Protein AF-A0A5B7CX26-F1 (afdb_monomer)

InterPro domains:
  IPR014836 Integrin beta subunit, cytoplasmic domain [PF08725] (83-108)
  IPR014836 Integrin beta subunit, cytoplasmic domain [SM01241] (83-115)
  IPR015812 Integrin beta subunit [PR01186] (58-75)
  IPR015812 Integrin beta subunit [PR01186] (75-93)
  IPR015812 Integrin beta subunit [PTHR10082] (14-109)
  IPR036349 Integrin beta tail domain superfamily [SSF69687] (11-56)

Organism: Portunus trituberculatus (NCBI:txid210409)

Nearest PDB structures (foldseek):
  6liy-assembly1_A  TM=5.046E-01  e=2.292E+00  Arabidopsis thaliana
  7zsk-assembly1_D  TM=5.147E-01  e=4.251E+00  Brevibacillus brevis NBRC 100599
  3kg9-assembly3_B  TM=5.851E-01  e=9.330E+00  Lyngbya majuscula

Radius of gyration: 42.61 Å; Cα contacts (8 Å, |Δi|>4): 85; chains: 1; bounding box: 89×33×115 Å

Mean predicted aligned error: 16.21 Å

Structure (mmCIF, N/CA/C/O backbone):
data_AF-A0A5B7CX26-F1
#
_entry.id   AF-A0A5B7CX26-F1
#
loop_
_atom_site.group_PDB
_atom_site.id
_atom_site.type_symbol
_atom_site.label_atom_id
_atom_site.label_alt_id
_atom_site.label_comp_id
_atom_site.label_asym_id
_atom_site.label_entity_id
_atom_site.label_seq_id
_atom_site.pdbx_PDB_ins_code
_atom_site.Cartn_x
_atom_site.Cartn_y
_atom_site.Cartn_z
_atom_site.occupancy
_atom_site.B_iso_or_equiv
_atom_site.auth_seq_id
_atom_site.auth_comp_id
_atom_site.auth_asym_id
_atom_site.auth_atom_id
_atom_site.pdbx_PDB_model_num
ATOM 1 N N . MET A 1 1 ? -17.436 4.921 22.263 1.00 58.47 1 MET A N 1
ATOM 2 C CA . MET A 1 1 ? -18.847 5.102 22.706 1.00 58.47 1 MET A CA 1
ATOM 3 C C . MET A 1 1 ? -19.364 3.760 23.203 1.00 58.47 1 MET A C 1
ATOM 5 O O . MET A 1 1 ? -19.005 2.757 22.597 1.00 58.47 1 MET A O 1
ATOM 9 N N . LEU A 1 2 ? -20.154 3.724 24.283 1.00 70.12 2 LEU A N 1
ATOM 10 C CA . LEU A 1 2 ? -20.895 2.516 24.669 1.00 70.12 2 LEU A CA 1
ATOM 11 C C . LEU A 1 2 ? -22.215 2.473 23.901 1.00 70.12 2 LEU A C 1
ATOM 13 O O . LEU A 1 2 ? -22.947 3.461 23.896 1.00 70.12 2 LEU A O 1
ATOM 17 N N . TYR A 1 3 ? -22.509 1.334 23.289 1.00 73.62 3 TYR A N 1
ATOM 18 C CA . TYR A 1 3 ? -23.798 1.046 22.679 1.00 73.62 3 TYR A CA 1
ATOM 19 C C . TYR A 1 3 ? -24.337 -0.240 23.297 1.00 73.62 3 TYR A C 1
ATOM 21 O O . TYR A 1 3 ? -23.750 -1.309 23.129 1.00 73.62 3 TYR A O 1
ATOM 29 N N . CYS A 1 4 ? -25.410 -0.118 24.068 1.00 74.31 4 CYS A N 1
ATOM 30 C CA . CYS A 1 4 ? -26.126 -1.256 24.619 1.00 74.31 4 CYS A CA 1
ATOM 31 C C . CYS A 1 4 ? -27.377 -1.448 23.784 1.00 74.31 4 CYS A C 1
ATOM 33 O O . CYS A 1 4 ? -28.210 -0.543 23.727 1.00 74.31 4 CYS A O 1
ATOM 35 N N . ASP A 1 5 ? -27.477 -2.604 23.142 1.00 73.06 5 ASP A N 1
ATOM 36 C CA . ASP A 1 5 ? -28.707 -2.989 22.476 1.00 73.06 5 ASP A CA 1
ATOM 37 C C . ASP A 1 5 ? -29.692 -3.369 23.589 1.00 73.06 5 ASP A C 1
ATOM 39 O O . ASP A 1 5 ? -29.494 -4.339 24.327 1.00 73.06 5 ASP A O 1
ATOM 43 N N . GLY A 1 6 ? -30.674 -2.499 23.826 1.00 56.69 6 GLY A N 1
ATOM 44 C CA . GLY A 1 6 ? -31.835 -2.854 24.625 1.00 56.69 6 GLY A CA 1
ATOM 45 C C . GLY A 1 6 ? -32.712 -3.696 23.722 1.00 56.69 6 GLY A C 1
ATOM 46 O O . GLY A 1 6 ? -33.299 -3.141 22.800 1.00 56.69 6 GLY A O 1
ATOM 47 N N . GLY A 1 7 ? -32.726 -5.009 23.946 1.00 54.62 7 GLY A N 1
ATOM 48 C CA . GLY A 1 7 ? -33.540 -5.955 23.188 1.00 54.62 7 GLY A CA 1
ATOM 49 C C . GLY A 1 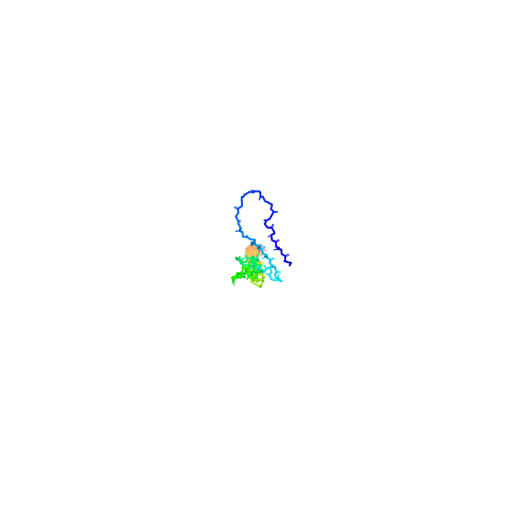7 ? -35.030 -5.761 23.451 1.00 54.62 7 GLY A C 1
ATOM 50 O O . GLY A 1 7 ? -35.656 -6.613 24.063 1.00 54.62 7 GLY A O 1
ATOM 51 N N . ASP A 1 8 ? -35.580 -4.641 22.998 1.00 58.06 8 ASP A N 1
ATOM 52 C CA . ASP A 1 8 ? -36.993 -4.304 23.064 1.00 58.06 8 ASP A CA 1
ATOM 53 C C . ASP A 1 8 ? -37.384 -3.629 21.740 1.00 58.06 8 ASP A C 1
ATOM 55 O O . ASP A 1 8 ? -37.447 -2.406 21.679 1.00 58.06 8 ASP A O 1
ATOM 59 N N . GLU A 1 9 ? -37.598 -4.421 20.681 1.00 56.41 9 GLU A N 1
ATOM 60 C CA . GLU A 1 9 ? -38.504 -4.110 19.555 1.00 56.41 9 GLU A CA 1
ATOM 61 C C . GLU A 1 9 ? -38.614 -5.316 18.587 1.00 56.41 9 GLU A C 1
ATOM 63 O O . GLU A 1 9 ? -38.079 -5.282 17.489 1.00 56.41 9 GLU A O 1
ATOM 68 N N . GLU A 1 10 ? -39.267 -6.409 19.015 1.00 51.56 10 GLU A N 1
ATOM 69 C CA . GLU A 1 10 ? -40.310 -7.164 18.277 1.00 51.56 10 GLU A CA 1
ATOM 70 C C . GLU A 1 10 ? -41.014 -8.151 19.251 1.00 51.56 10 GLU A C 1
ATOM 72 O O . GLU A 1 10 ? -40.447 -8.592 20.245 1.00 51.56 10 GLU A O 1
ATOM 77 N N . GLU A 1 11 ? -42.302 -8.393 19.009 1.00 51.81 11 GLU A N 1
ATOM 78 C CA . GLU A 1 11 ? -43.347 -8.954 19.887 1.00 51.81 11 GLU A CA 1
ATOM 79 C C . GLU A 1 11 ? -43.322 -10.496 20.091 1.00 51.81 11 GLU A C 1
ATOM 81 O O . GLU A 1 11 ? -43.053 -11.214 19.135 1.00 51.81 11 GLU A O 1
ATOM 86 N N . TYR A 1 12 ? -43.739 -10.960 21.299 1.00 57.03 12 TYR A N 1
ATOM 87 C CA . TYR A 1 12 ? -44.129 -12.340 21.742 1.00 57.03 12 TYR A CA 1
ATOM 88 C C . TYR A 1 12 ? -43.035 -13.440 21.657 1.00 57.03 12 TYR A C 1
ATOM 90 O O . TYR A 1 12 ? -42.439 -13.647 20.614 1.00 57.03 12 TYR A O 1
ATOM 98 N N . ASP A 1 13 ? -42.668 -14.221 22.681 1.00 36.72 13 ASP A N 1
ATOM 99 C CA . ASP A 1 13 ? -43.386 -14.845 23.800 1.00 36.72 13 ASP A CA 1
ATOM 100 C C . ASP A 1 13 ? -42.544 -14.810 25.099 1.00 36.72 13 ASP A C 1
ATOM 102 O O . ASP A 1 13 ? -41.327 -14.643 25.086 1.00 36.72 13 ASP A O 1
ATOM 106 N N . VAL A 1 14 ? -43.221 -14.972 26.237 1.00 64.00 14 VAL A N 1
ATOM 107 C CA . VAL A 1 14 ? -42.658 -14.984 27.596 1.00 64.00 14 VAL A CA 1
ATOM 108 C C . VAL A 1 14 ? -41.682 -16.146 27.800 1.00 64.00 14 VAL A C 1
ATOM 110 O O . VAL A 1 14 ? -42.110 -17.289 27.715 1.00 64.00 14 VAL A O 1
ATOM 113 N N . GLU A 1 15 ? -40.449 -15.848 28.216 1.00 46.69 15 GLU A N 1
ATOM 114 C CA . GLU A 1 15 ? -39.675 -16.613 29.208 1.00 46.69 15 GLU A CA 1
ATOM 115 C C . GLU A 1 15 ? -38.564 -15.702 29.772 1.00 46.69 15 GLU A C 1
ATOM 117 O O . GLU A 1 15 ? -37.998 -14.881 29.053 1.00 46.69 15 GLU A O 1
ATOM 122 N N . GLU A 1 16 ? -38.352 -15.735 31.091 1.00 54.19 16 GLU A N 1
ATOM 123 C CA . GLU A 1 16 ? -37.364 -14.894 31.776 1.00 54.19 16 GLU A CA 1
ATOM 124 C C . GLU A 1 16 ? -35.960 -15.071 31.186 1.00 54.19 16 GLU A C 1
ATOM 126 O O . GLU A 1 16 ? -35.498 -16.198 31.082 1.00 54.19 16 GLU A O 1
ATOM 131 N N . GLU A 1 17 ? -35.280 -13.961 30.876 1.00 56.00 17 GLU A N 1
ATOM 132 C CA . GLU A 1 17 ? -33.898 -13.674 31.302 1.00 56.00 17 GLU A CA 1
ATOM 133 C C . GLU A 1 17 ? -33.468 -12.302 30.748 1.00 56.00 17 GLU A C 1
ATOM 135 O O . GLU A 1 17 ? -33.277 -12.097 29.552 1.00 56.00 17 GLU A O 1
ATOM 140 N N . GLY A 1 18 ? -33.375 -11.308 31.638 1.00 60.34 18 GLY A N 1
ATOM 141 C CA . GLY A 1 18 ? -33.111 -9.899 31.319 1.00 60.34 18 GLY A CA 1
ATOM 142 C C . GLY A 1 18 ? -31.655 -9.592 30.960 1.00 60.34 18 GLY A C 1
ATOM 143 O O . GLY A 1 18 ? -31.057 -8.701 31.565 1.00 60.34 18 GLY A O 1
ATOM 144 N N . GLU A 1 19 ? -31.079 -10.324 30.012 1.00 66.44 19 GLU A N 1
ATOM 145 C CA . GLU A 1 19 ? -29.697 -10.151 29.568 1.00 66.44 19 GLU A CA 1
ATOM 146 C C . GLU A 1 19 ? -29.577 -9.066 28.480 1.00 66.44 19 GLU A C 1
ATOM 148 O O . GLU A 1 19 ? -30.091 -9.192 27.372 1.00 66.44 19 GLU A O 1
ATOM 153 N N . ARG A 1 20 ? -28.866 -7.972 28.778 1.00 78.12 20 ARG A N 1
ATOM 154 C CA . ARG A 1 20 ? -28.552 -6.883 27.839 1.00 78.12 20 ARG A CA 1
ATOM 155 C C . ARG A 1 20 ? -27.115 -6.992 27.353 1.00 78.12 20 ARG A C 1
ATOM 157 O O . ARG A 1 20 ? -26.187 -6.966 28.163 1.00 78.12 20 ARG A O 1
ATOM 164 N N . LEU A 1 21 ? -26.915 -7.046 26.037 1.00 81.00 21 LEU A N 1
ATOM 165 C CA . LEU A 1 21 ? -25.588 -7.019 25.426 1.00 81.00 21 LEU A CA 1
ATOM 166 C C . LEU A 1 21 ? -25.143 -5.573 25.191 1.00 81.00 21 LEU A C 1
ATOM 168 O O . LEU A 1 21 ? -25.767 -4.809 24.456 1.00 81.00 21 LEU A O 1
ATOM 172 N N . CYS A 1 22 ? -23.996 -5.220 25.751 1.00 83.38 22 CYS A N 1
ATOM 173 C CA . CYS A 1 22 ? -23.349 -3.943 25.524 1.00 83.38 22 CYS A CA 1
ATOM 174 C C . CYS A 1 22 ? -22.041 -4.130 24.764 1.00 83.38 22 CYS A C 1
ATOM 176 O O . CYS A 1 22 ? -21.237 -5.011 25.075 1.00 83.38 22 CYS A O 1
ATOM 178 N N . THR A 1 23 ? -21.823 -3.267 23.775 1.00 82.50 23 THR A N 1
ATOM 179 C CA . THR A 1 23 ? -20.578 -3.191 23.014 1.00 82.50 23 THR A CA 1
ATOM 180 C C . THR A 1 23 ? -19.890 -1.845 23.249 1.00 82.50 23 THR A C 1
ATOM 182 O O . THR A 1 23 ? -20.530 -0.791 23.229 1.00 82.50 23 THR A O 1
ATOM 185 N N . PHE A 1 24 ? -18.576 -1.862 23.459 1.00 81.56 24 PHE A N 1
ATOM 186 C CA . PHE A 1 24 ? -17.731 -0.669 23.554 1.00 81.56 24 PHE A CA 1
ATOM 187 C C . PHE A 1 24 ? -16.615 -0.708 22.509 1.00 81.56 24 PHE A C 1
ATOM 189 O O . PHE A 1 24 ? -16.077 -1.778 22.240 1.00 81.56 24 PHE A O 1
ATOM 196 N N . PHE A 1 25 ? -16.274 0.454 21.948 1.00 80.06 25 PHE A N 1
ATOM 197 C CA . PHE A 1 25 ? -15.181 0.627 20.985 1.00 80.06 25 PHE A CA 1
ATOM 198 C C . PHE A 1 25 ? -14.053 1.472 21.583 1.00 80.06 25 PHE A C 1
ATOM 200 O O . PHE A 1 25 ? -14.333 2.540 22.142 1.00 80.06 25 PHE A O 1
ATOM 207 N N . ASP A 1 26 ? -12.817 0.997 21.432 1.00 75.62 26 ASP A N 1
ATOM 208 C CA . ASP A 1 26 ? -11.574 1.688 21.817 1.00 75.62 26 ASP A CA 1
ATOM 209 C C . ASP A 1 26 ? -10.980 2.519 20.663 1.00 75.62 26 ASP A C 1
ATOM 211 O O . ASP A 1 26 ? -11.479 2.485 19.539 1.00 75.62 26 ASP A O 1
ATOM 215 N N . GLU A 1 27 ? -9.872 3.220 20.912 1.00 73.12 27 GLU A N 1
ATOM 216 C CA . GLU A 1 2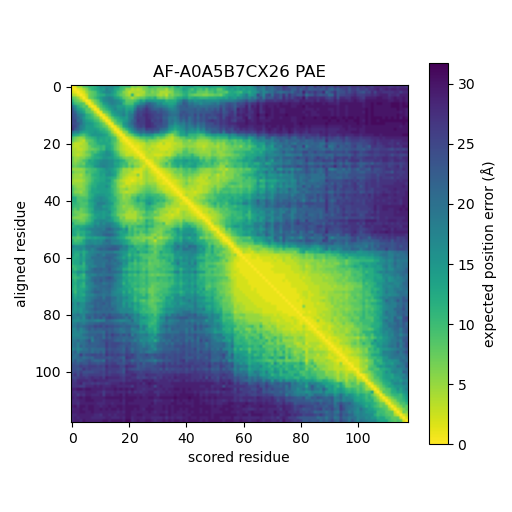7 ? -9.127 4.031 19.931 1.00 73.12 27 GLU A CA 1
ATOM 217 C C . GLU A 1 27 ? -8.613 3.225 18.724 1.00 73.12 27 GLU A C 1
ATOM 219 O O . GLU A 1 27 ? -8.375 3.790 17.660 1.00 73.12 27 GLU A O 1
ATOM 224 N N . ASN A 1 28 ? -8.478 1.904 18.875 1.00 67.81 28 ASN A N 1
ATOM 225 C CA . ASN A 1 28 ? -8.045 0.976 17.825 1.00 67.81 28 ASN A CA 1
ATOM 226 C C . ASN A 1 28 ? -9.217 0.257 17.124 1.00 67.81 28 ASN A C 1
ATOM 228 O O . ASN A 1 28 ? -9.012 -0.798 16.527 1.00 67.81 28 ASN A O 1
ATOM 232 N N . ASP A 1 29 ? -10.454 0.756 17.256 1.00 69.56 29 ASP A N 1
ATOM 233 C CA . ASP A 1 29 ? -11.679 0.114 16.734 1.00 69.56 29 ASP A CA 1
ATOM 234 C C . ASP A 1 29 ? -11.912 -1.326 17.253 1.00 69.56 29 ASP A C 1
ATOM 236 O O . ASP A 1 29 ? -12.705 -2.098 16.710 1.00 69.56 29 ASP A O 1
ATOM 240 N N . CYS A 1 30 ? -11.257 -1.706 18.353 1.00 80.88 30 CYS A N 1
ATOM 241 C CA . CYS A 1 30 ? -11.505 -2.974 19.032 1.00 80.88 30 CYS A CA 1
ATOM 242 C C . CYS A 1 30 ? -12.872 -2.946 19.717 1.00 80.88 30 CYS A C 1
ATOM 244 O O . CYS A 1 30 ? -13.161 -2.025 20.487 1.00 80.88 30 CYS A O 1
ATOM 246 N N . ARG A 1 31 ? -13.691 -3.979 19.480 1.00 77.81 31 ARG A N 1
ATOM 247 C CA . ARG A 1 31 ? -15.001 -4.128 20.121 1.00 77.81 31 ARG A CA 1
ATOM 248 C C . ARG A 1 31 ? -14.919 -5.009 21.367 1.00 77.81 31 ARG A C 1
ATOM 250 O O . ARG A 1 31 ? -14.458 -6.148 21.318 1.00 77.81 31 ARG A O 1
ATOM 257 N N . PHE A 1 32 ? -15.448 -4.506 22.471 1.00 81.81 32 PHE A N 1
ATOM 258 C CA . PHE A 1 32 ? -15.597 -5.227 23.730 1.00 81.81 32 PHE A CA 1
ATOM 259 C C . PHE A 1 32 ? -17.063 -5.556 23.943 1.00 81.81 32 PHE A C 1
ATOM 261 O O . PHE A 1 32 ? -17.880 -4.640 23.949 1.00 81.81 32 PHE A O 1
ATOM 268 N N . LYS A 1 33 ? -17.395 -6.833 24.138 1.00 81.12 33 LYS A N 1
ATOM 269 C CA . LYS A 1 33 ? -18.755 -7.272 24.465 1.00 81.12 33 LYS A CA 1
ATOM 270 C C . LYS A 1 33 ? -18.850 -7.655 25.934 1.00 81.12 33 LYS A C 1
ATOM 272 O O . LYS A 1 33 ? -18.071 -8.479 26.414 1.00 81.12 33 LYS A O 1
ATOM 277 N N . PHE A 1 34 ? -19.839 -7.112 26.623 1.00 82.38 34 PHE A N 1
ATOM 278 C CA . PHE A 1 34 ? -20.220 -7.559 27.956 1.00 82.38 34 PHE A CA 1
ATOM 279 C C . PHE A 1 34 ? -21.738 -7.690 28.044 1.00 82.38 34 PHE A C 1
ATOM 281 O O . PHE A 1 34 ? -22.474 -6.929 27.418 1.00 82.38 34 PHE A O 1
ATOM 288 N N . VAL A 1 35 ? -22.192 -8.680 28.800 1.00 81.94 35 VAL A N 1
ATOM 289 C CA . VAL A 1 35 ? -23.605 -8.973 29.032 1.00 81.94 35 VAL A CA 1
ATOM 290 C C . VAL A 1 35 ? -23.948 -8.567 30.462 1.00 81.94 35 VAL A C 1
ATOM 292 O O . VAL A 1 35 ? -23.210 -8.885 31.398 1.00 81.94 35 VAL A O 1
ATOM 295 N N . TYR A 1 36 ? -25.046 -7.839 30.627 1.00 78.00 36 TYR A N 1
ATOM 296 C CA . TYR A 1 36 ? -25.607 -7.423 31.909 1.00 78.00 36 TYR A CA 1
ATOM 297 C C . TYR A 1 36 ? -26.927 -8.159 32.133 1.00 78.00 36 TYR A C 1
ATOM 299 O O . TYR A 1 36 ? -27.850 -7.959 31.351 1.00 78.00 36 TYR A O 1
ATOM 307 N N . GLY A 1 37 ? -27.026 -8.984 33.172 1.00 79.38 37 GLY A N 1
ATOM 308 C CA . GLY A 1 37 ? -28.230 -9.755 33.492 1.00 79.38 37 GLY A CA 1
ATOM 309 C C . GLY A 1 37 ? -28.537 -9.772 34.987 1.00 79.38 37 GLY A C 1
ATOM 310 O O . GLY A 1 37 ? -27.777 -9.241 35.801 1.00 79.38 37 GLY A O 1
ATOM 311 N N . TYR A 1 38 ? -29.659 -10.387 35.349 1.00 80.06 38 TYR A N 1
ATOM 312 C CA . TYR A 1 38 ? -30.035 -10.655 36.736 1.00 80.06 38 TYR A CA 1
ATOM 313 C C . TYR A 1 38 ? -30.037 -12.166 36.965 1.00 80.06 38 TYR A C 1
ATOM 315 O O . TYR A 1 38 ? -30.566 -12.897 36.137 1.00 80.06 38 TYR A O 1
ATOM 323 N N . ASP A 1 39 ? -29.440 -12.617 38.067 1.00 73.12 39 ASP A N 1
ATOM 324 C CA . ASP A 1 39 ? -29.438 -14.034 38.465 1.00 73.12 39 AS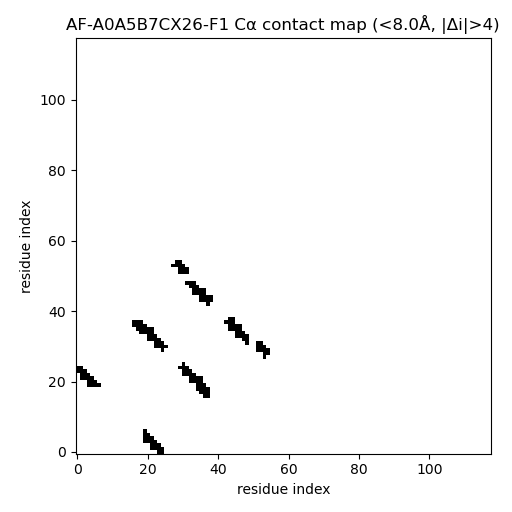P A CA 1
ATOM 325 C C . ASP A 1 39 ? -30.814 -14.470 39.016 1.00 73.12 39 ASP A C 1
ATOM 327 O O . ASP A 1 39 ? -31.685 -13.626 39.252 1.00 73.12 39 ASP A O 1
ATOM 331 N N . GLU A 1 40 ? -30.993 -15.756 39.337 1.00 79.44 40 GLU A N 1
ATOM 332 C CA . GLU A 1 40 ? -32.220 -16.309 39.952 1.00 79.44 40 GLU A CA 1
ATOM 333 C C . GLU A 1 40 ? -32.639 -15.552 41.234 1.00 79.44 40 GLU A C 1
ATOM 335 O O . GLU A 1 40 ? -33.819 -15.463 41.582 1.00 79.44 40 GLU A O 1
ATOM 340 N N . PHE A 1 41 ? -31.672 -14.943 41.931 1.00 79.25 41 PHE A N 1
ATOM 341 C CA . PHE A 1 41 ? -31.879 -14.132 43.137 1.00 79.25 41 PHE A CA 1
ATOM 342 C C . PHE A 1 41 ? -32.134 -12.638 42.866 1.00 79.25 41 PHE A C 1
ATOM 344 O O . PHE A 1 41 ? -32.195 -11.844 43.807 1.00 79.25 41 PHE A O 1
ATOM 351 N N . LYS A 1 42 ? -32.304 -12.234 41.599 1.00 75.75 42 LYS A N 1
ATOM 352 C CA . LYS A 1 42 ? -32.416 -10.834 41.139 1.00 75.75 42 LYS A CA 1
ATOM 353 C C . LYS A 1 42 ? -31.203 -9.970 41.488 1.00 75.75 42 LYS A C 1
ATOM 355 O O . LYS A 1 42 ? -31.303 -8.744 41.575 1.00 75.75 42 LYS A O 1
ATOM 360 N N . GLU A 1 43 ? -30.050 -10.599 41.678 1.00 77.56 43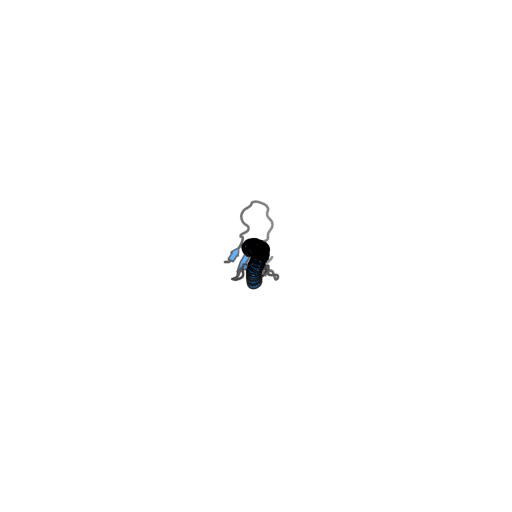 GLU A N 1
ATOM 361 C CA . GLU A 1 43 ? -28.784 -9.904 41.870 1.00 77.56 43 GLU A CA 1
ATOM 362 C C . GLU A 1 43 ? -28.181 -9.554 40.502 1.00 77.56 43 GLU A C 1
ATOM 364 O O . GLU A 1 43 ? -28.237 -10.375 39.585 1.00 77.56 43 GLU A O 1
ATOM 369 N N . PRO A 1 44 ? -27.634 -8.340 40.318 1.00 76.62 44 PRO A N 1
ATOM 370 C CA . PRO A 1 44 ? -27.050 -7.942 39.044 1.00 76.62 44 PRO A CA 1
ATOM 371 C C . PRO A 1 44 ? -25.743 -8.707 38.793 1.00 76.62 44 PRO A C 1
ATOM 373 O O . PRO A 1 44 ? -24.778 -8.562 39.546 1.00 76.62 44 PRO A O 1
ATOM 376 N N . VAL A 1 45 ? -25.687 -9.477 37.706 1.00 77.81 45 VAL A N 1
ATOM 377 C CA . VAL A 1 45 ? -24.509 -10.239 37.276 1.00 77.81 45 VAL A CA 1
ATOM 378 C C . VAL A 1 45 ? -24.019 -9.704 35.934 1.00 77.81 45 VAL A C 1
ATOM 380 O O . VAL A 1 45 ? -24.783 -9.518 34.989 1.00 77.81 45 VAL A O 1
ATOM 383 N N . VAL A 1 46 ? -22.712 -9.453 35.843 1.00 81.00 46 VAL A N 1
ATOM 384 C CA . VAL A 1 46 ? -22.056 -8.998 34.611 1.00 81.00 46 VAL A CA 1
ATOM 385 C C . VAL A 1 46 ? -21.150 -10.108 34.098 1.00 81.00 46 VAL A C 1
ATOM 387 O O . VAL A 1 46 ? -20.218 -10.518 34.790 1.00 81.00 46 VAL A O 1
ATOM 390 N N . ARG A 1 47 ? -21.401 -10.581 32.876 1.00 78.19 47 ARG A N 1
ATOM 391 C CA . ARG A 1 47 ? -20.561 -11.568 32.186 1.00 78.19 47 ARG A CA 1
ATOM 392 C C . ARG A 1 47 ? -19.748 -10.867 31.104 1.00 78.19 47 ARG A C 1
ATOM 394 O O . ARG A 1 47 ? -20.301 -10.241 30.204 1.00 78.19 47 ARG A O 1
ATOM 401 N N . VAL A 1 48 ? -18.425 -10.965 31.189 1.00 78.12 48 VAL A N 1
ATOM 402 C CA . VAL A 1 48 ? -17.505 -10.361 30.214 1.00 78.12 48 VAL A CA 1
ATOM 403 C C . VAL A 1 48 ? -17.052 -11.434 29.231 1.00 78.12 48 VAL A C 1
ATOM 405 O O . VAL A 1 48 ? -16.689 -12.534 29.644 1.00 78.12 48 VAL A O 1
ATOM 408 N N . GLN A 1 49 ? -17.074 -11.134 27.932 1.00 71.06 49 GLN A N 1
ATOM 409 C CA . GLN A 1 49 ? -16.511 -12.031 26.926 1.00 71.06 49 GLN A CA 1
ATOM 410 C C . GLN A 1 49 ? -14.978 -11.914 26.941 1.00 71.06 49 GLN A C 1
ATOM 412 O O . GLN A 1 49 ? -14.441 -10.823 26.773 1.00 71.06 49 GLN A O 1
ATOM 417 N N . GLU A 1 50 ? -14.272 -13.029 27.159 1.00 63.91 50 GLU A N 1
ATOM 418 C CA . GLU A 1 50 ? -12.804 -13.046 27.320 1.00 63.91 50 GLU A CA 1
ATOM 419 C C . GLU A 1 50 ? -12.031 -12.804 26.010 1.00 63.91 50 GLU A C 1
ATOM 421 O O . GLU A 1 50 ? -10.878 -12.378 26.039 1.00 63.91 50 GLU A O 1
ATOM 426 N N . VAL A 1 51 ? -12.648 -13.073 24.854 1.00 63.59 51 VAL A N 1
ATOM 427 C CA . VAL A 1 51 ? -11.987 -13.000 23.542 1.00 63.59 51 VAL A CA 1
ATOM 428 C C . VAL A 1 51 ? -12.332 -11.681 22.853 1.00 63.59 51 VAL A C 1
ATOM 430 O O . VAL A 1 51 ? -13.489 -11.437 22.509 1.00 63.59 51 VAL A O 1
ATOM 433 N N . LEU A 1 52 ? -11.318 -10.840 22.637 1.00 66.12 52 LEU A N 1
ATOM 434 C CA . LEU A 1 52 ? -11.444 -9.577 21.913 1.00 66.12 52 LEU A CA 1
ATOM 435 C C . LEU A 1 52 ? -11.477 -9.831 20.398 1.00 66.12 52 LEU A C 1
ATOM 437 O O . LEU A 1 52 ? -10.582 -10.469 19.846 1.00 66.12 52 LEU A O 1
ATOM 441 N N . GLU A 1 53 ? -12.476 -9.276 19.715 1.00 71.38 53 GLU A N 1
ATOM 442 C CA . GLU A 1 53 ? -12.533 -9.217 18.249 1.00 71.38 53 GLU A CA 1
ATOM 443 C C . GLU A 1 53 ? -11.969 -7.865 17.788 1.00 71.38 53 GLU A C 1
ATOM 445 O O . GLU A 1 53 ? -12.711 -6.903 17.597 1.00 71.38 53 GLU A O 1
ATOM 450 N N . CYS A 1 54 ? -10.647 -7.763 17.645 1.00 75.75 54 CYS A N 1
ATOM 451 C CA . CYS A 1 54 ? -10.018 -6.579 17.056 1.00 75.75 54 CYS A CA 1
ATOM 452 C C . CYS A 1 54 ? -9.868 -6.742 15.533 1.00 75.75 54 CYS A C 1
ATOM 454 O O . CYS A 1 54 ? -9.538 -7.841 15.069 1.00 75.75 54 CYS A O 1
ATOM 456 N N . PRO A 1 55 ? -10.080 -5.676 14.739 1.00 75.31 55 PRO A N 1
ATOM 457 C CA . PRO A 1 55 ? -9.683 -5.684 13.338 1.00 75.31 55 PRO A CA 1
ATOM 458 C C . PRO A 1 55 ? -8.158 -5.878 13.229 1.00 75.31 55 PRO A C 1
ATOM 460 O O . PRO A 1 55 ? -7.421 -5.438 14.113 1.00 75.31 55 PRO A O 1
ATOM 463 N N . PRO A 1 56 ? -7.664 -6.552 12.175 1.00 73.12 56 PRO A N 1
ATOM 464 C CA . PRO A 1 56 ? -6.232 -6.751 11.989 1.00 73.12 56 PRO A CA 1
ATOM 465 C C . PRO A 1 56 ? -5.513 -5.403 11.881 1.00 73.12 56 PRO A C 1
ATOM 467 O O . PRO A 1 56 ? -5.970 -4.501 11.175 1.00 73.12 56 PRO A O 1
ATOM 470 N N . GLU A 1 57 ? -4.375 -5.291 12.564 1.00 73.75 57 GLU A N 1
ATOM 471 C CA . GLU A 1 57 ? -3.493 -4.129 12.497 1.00 73.75 57 GLU A CA 1
ATOM 472 C C . GLU A 1 57 ? -3.070 -3.913 11.036 1.00 73.75 57 GLU A C 1
ATOM 474 O O . GLU A 1 57 ? -2.467 -4.782 10.405 1.00 73.75 57 GLU A O 1
ATOM 479 N N . LEU A 1 58 ? -3.452 -2.777 10.450 1.00 76.00 58 LEU A N 1
ATOM 480 C CA . LEU A 1 58 ? -3.106 -2.468 9.066 1.00 76.00 58 LEU A CA 1
ATOM 481 C C . LEU A 1 58 ? -1.622 -2.078 8.979 1.00 76.00 58 LEU A C 1
ATOM 483 O O . LEU A 1 58 ? -1.220 -1.029 9.483 1.00 76.00 58 LEU A O 1
ATOM 487 N N . ASP A 1 59 ? -0.819 -2.875 8.269 1.00 84.06 59 ASP A N 1
ATOM 488 C CA . ASP A 1 59 ? 0.603 -2.605 8.008 1.00 84.06 59 ASP A CA 1
ATOM 489 C C . ASP A 1 59 ? 0.808 -1.436 7.021 1.00 84.06 59 ASP A C 1
ATOM 491 O O . ASP A 1 59 ? 1.150 -1.614 5.844 1.00 84.06 59 ASP A O 1
ATOM 495 N N . LEU A 1 60 ? 0.637 -0.201 7.499 1.00 89.25 60 LEU A N 1
ATOM 496 C CA . LEU A 1 60 ? 0.786 1.023 6.697 1.00 89.25 60 LEU A CA 1
ATOM 497 C C . LEU A 1 60 ? 2.156 1.113 6.006 1.00 89.25 60 LEU A C 1
ATOM 499 O O . LEU A 1 60 ? 2.246 1.501 4.840 1.00 89.25 60 LEU A O 1
ATOM 503 N N . LEU A 1 61 ? 3.224 0.709 6.700 1.00 90.19 61 LEU A N 1
ATOM 504 C CA . LEU A 1 61 ? 4.582 0.680 6.149 1.00 90.19 61 LEU A CA 1
ATOM 505 C C . LEU A 1 61 ? 4.696 -0.259 4.942 1.00 90.19 61 LEU A C 1
ATOM 507 O O . LEU A 1 61 ? 5.336 0.097 3.952 1.00 90.19 61 LEU A O 1
ATOM 511 N N . GLY A 1 62 ? 4.049 -1.427 4.994 1.00 95.06 62 GLY A N 1
ATOM 512 C CA . GLY A 1 62 ? 4.059 -2.398 3.901 1.00 95.06 62 GLY A CA 1
ATOM 513 C C . GLY A 1 62 ? 3.385 -1.850 2.646 1.00 95.06 62 GLY A C 1
ATOM 514 O O . GLY A 1 62 ? 3.931 -1.958 1.546 1.00 95.06 62 GLY A O 1
ATOM 515 N N . ILE A 1 63 ? 2.243 -1.179 2.814 1.00 95.38 63 ILE A N 1
ATOM 516 C CA . ILE A 1 63 ? 1.511 -0.545 1.711 1.00 95.38 63 ILE A CA 1
ATOM 517 C C . ILE A 1 63 ? 2.361 0.556 1.068 1.00 95.38 63 ILE A C 1
ATOM 519 O O . ILE A 1 63 ? 2.508 0.588 -0.155 1.00 95.38 63 ILE A O 1
ATOM 523 N N . ILE A 1 64 ? 2.971 1.428 1.875 1.00 97.00 64 ILE A N 1
ATOM 524 C CA . ILE A 1 64 ? 3.804 2.533 1.379 1.00 97.00 64 ILE A CA 1
ATOM 525 C C . ILE A 1 64 ? 4.998 1.998 0.580 1.00 97.00 64 ILE A C 1
ATOM 527 O O . ILE A 1 64 ? 5.248 2.454 -0.539 1.00 97.00 64 ILE A O 1
ATOM 531 N N . LEU A 1 65 ? 5.709 1.001 1.113 1.00 97.38 65 LEU A N 1
ATOM 532 C CA . LEU A 1 65 ? 6.841 0.383 0.419 1.00 97.38 65 LEU A CA 1
ATOM 533 C C . LEU A 1 65 ? 6.408 -0.314 -0.875 1.00 97.38 65 LEU A C 1
ATOM 535 O O . LEU A 1 65 ? 7.095 -0.189 -1.891 1.00 97.38 65 LEU A O 1
ATOM 539 N N . GLY A 1 66 ? 5.255 -0.987 -0.865 1.00 97.62 66 GLY A N 1
ATOM 540 C CA . GLY A 1 66 ? 4.684 -1.625 -2.048 1.00 97.62 66 GLY A CA 1
ATOM 541 C C . GLY A 1 66 ? 4.384 -0.625 -3.164 1.00 97.62 66 GLY A C 1
ATOM 542 O O . GLY A 1 66 ? 4.786 -0.835 -4.309 1.00 97.62 66 GLY A O 1
ATOM 543 N N . VAL A 1 67 ? 3.743 0.499 -2.835 1.00 98.19 67 VAL A N 1
ATOM 544 C CA . VAL A 1 67 ? 3.400 1.547 -3.811 1.00 98.19 67 VAL A CA 1
ATOM 545 C C . VAL A 1 67 ? 4.656 2.192 -4.399 1.00 98.19 67 VAL A C 1
ATOM 547 O O . VAL A 1 67 ? 4.760 2.325 -5.620 1.00 98.19 67 VAL A O 1
ATOM 550 N N . ILE A 1 68 ? 5.637 2.548 -3.563 1.00 98.38 68 ILE A N 1
ATOM 551 C CA . ILE A 1 68 ? 6.906 3.129 -4.030 1.00 98.38 68 ILE A CA 1
ATOM 552 C C . ILE A 1 68 ? 7.634 2.139 -4.945 1.00 98.38 68 ILE A C 1
ATOM 554 O O . ILE A 1 68 ? 8.067 2.511 -6.037 1.00 98.38 68 ILE A O 1
ATOM 558 N N . GLY A 1 69 ? 7.725 0.872 -4.531 1.00 98.25 69 GLY A N 1
ATOM 559 C CA . GLY A 1 69 ? 8.345 -0.188 -5.321 1.00 98.25 69 GLY A CA 1
ATOM 560 C C . GLY A 1 69 ? 7.684 -0.358 -6.689 1.00 98.25 69 GLY A C 1
ATOM 561 O O . GLY A 1 69 ? 8.381 -0.427 -7.702 1.00 98.25 69 GLY A O 1
ATOM 562 N N . ALA A 1 70 ? 6.351 -0.345 -6.742 1.00 98.38 70 ALA A N 1
ATOM 563 C CA . ALA A 1 70 ? 5.598 -0.460 -7.987 1.00 98.38 70 ALA A CA 1
ATOM 564 C C . ALA A 1 70 ? 5.861 0.718 -8.939 1.00 98.38 70 ALA A C 1
ATOM 566 O O . ALA A 1 70 ? 6.150 0.503 -10.116 1.00 98.38 70 ALA A O 1
ATOM 567 N N . ILE A 1 71 ? 5.824 1.958 -8.439 1.00 98.50 71 ILE A N 1
ATOM 568 C CA . ILE A 1 71 ? 6.075 3.159 -9.253 1.00 98.50 71 ILE A CA 1
ATOM 569 C C . ILE A 1 71 ? 7.495 3.136 -9.828 1.00 98.50 71 ILE A C 1
ATOM 571 O O . ILE A 1 71 ? 7.685 3.381 -11.022 1.00 98.50 71 ILE A O 1
ATOM 575 N N . VAL A 1 72 ? 8.492 2.803 -9.004 1.00 98.38 72 VAL A N 1
ATOM 576 C CA . VAL A 1 72 ? 9.891 2.705 -9.441 1.00 98.38 72 VAL A CA 1
ATOM 577 C C . VAL A 1 72 ? 10.059 1.602 -10.485 1.00 98.38 72 VAL A C 1
ATOM 579 O O . VAL A 1 72 ? 10.691 1.835 -11.514 1.00 98.38 72 VAL A O 1
ATOM 582 N N . ALA A 1 73 ? 9.463 0.426 -10.274 1.00 97.88 73 ALA A N 1
ATOM 583 C CA . ALA A 1 73 ? 9.535 -0.683 -11.222 1.00 97.88 73 ALA A CA 1
ATOM 584 C C . ALA A 1 73 ? 8.914 -0.325 -12.583 1.00 97.88 73 ALA A C 1
ATOM 586 O O . ALA A 1 73 ? 9.523 -0.578 -13.624 1.00 97.88 73 ALA A O 1
ATOM 587 N N . VAL A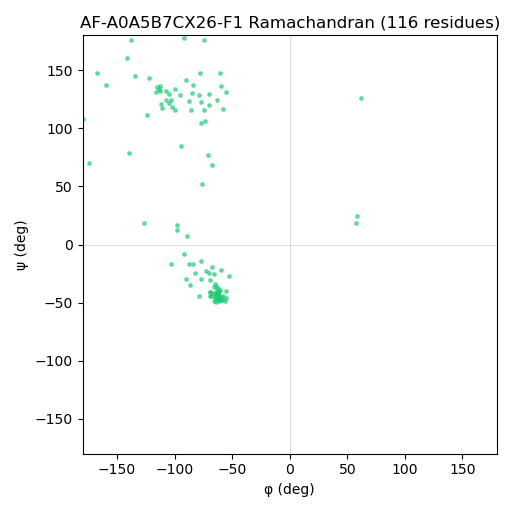 1 74 ? 7.743 0.322 -12.588 1.00 98.25 74 VAL A N 1
ATOM 588 C CA . VAL A 1 74 ? 7.085 0.793 -13.817 1.00 98.25 74 VAL A CA 1
ATOM 589 C C . VAL A 1 74 ? 7.931 1.859 -14.517 1.00 98.25 74 VAL A C 1
ATOM 591 O O . VAL A 1 74 ? 8.146 1.776 -15.728 1.00 98.25 74 VAL A O 1
ATOM 594 N N . GLY A 1 75 ? 8.465 2.828 -13.769 1.00 97.62 75 GLY A N 1
ATOM 595 C CA . GLY A 1 75 ? 9.349 3.861 -14.308 1.00 97.62 75 GLY A CA 1
ATOM 596 C C . GLY A 1 75 ? 10.606 3.273 -14.949 1.00 97.62 75 GLY A C 1
ATOM 597 O O . GLY A 1 75 ? 10.957 3.638 -16.070 1.00 97.62 75 GLY A O 1
ATOM 598 N N . LEU A 1 76 ? 11.249 2.307 -14.287 1.00 97.25 76 LEU A N 1
ATOM 599 C CA . LEU A 1 76 ? 12.415 1.607 -14.825 1.00 97.25 76 LEU A CA 1
ATOM 600 C C . LEU A 1 76 ? 12.077 0.803 -16.083 1.00 97.25 76 LEU A C 1
ATOM 602 O O . LEU A 1 76 ? 12.846 0.849 -17.040 1.00 97.25 76 LEU A O 1
ATOM 606 N N . ALA A 1 77 ? 10.935 0.114 -16.122 1.00 97.06 77 ALA A N 1
ATOM 607 C CA . ALA A 1 77 ? 10.511 -0.646 -17.297 1.00 97.06 77 ALA A CA 1
ATOM 608 C C . ALA A 1 77 ? 10.290 0.261 -18.520 1.00 97.06 77 ALA A C 1
ATOM 610 O O . ALA A 1 77 ? 10.800 -0.024 -19.607 1.00 97.06 77 ALA A O 1
ATOM 611 N N . LEU A 1 78 ? 9.595 1.388 -18.336 1.00 96.50 78 LEU A N 1
ATOM 612 C CA . LEU A 1 78 ? 9.361 2.370 -19.397 1.00 96.50 78 LEU A CA 1
ATOM 613 C C . LEU A 1 78 ? 10.662 3.030 -19.858 1.00 96.50 78 LEU A C 1
ATOM 615 O O . LEU A 1 78 ? 10.901 3.132 -21.062 1.00 96.50 78 LEU A O 1
ATOM 619 N N . LEU A 1 79 ? 11.533 3.426 -18.924 1.00 95.56 79 LEU A N 1
ATOM 620 C CA . LEU A 1 79 ? 12.844 3.988 -19.251 1.00 95.56 79 LEU A CA 1
ATOM 621 C C . LEU A 1 79 ? 13.718 2.982 -19.994 1.00 95.56 79 LEU A C 1
ATOM 623 O O . LEU A 1 79 ? 14.388 3.358 -20.952 1.00 95.56 79 LEU A O 1
ATOM 627 N N . PHE A 1 80 ? 13.701 1.710 -19.597 1.00 95.56 80 PHE A N 1
ATOM 628 C CA . PHE A 1 80 ? 14.462 0.664 -20.267 1.00 95.56 80 PHE A CA 1
ATOM 629 C C . PHE A 1 80 ? 13.972 0.462 -21.703 1.00 95.56 80 PHE A C 1
ATOM 631 O O . PHE A 1 80 ? 14.774 0.527 -22.635 1.00 95.56 80 PHE A O 1
ATOM 638 N N . MET A 1 81 ? 12.659 0.314 -21.908 1.00 95.62 81 MET A N 1
ATOM 639 C CA . MET A 1 81 ? 12.077 0.205 -23.250 1.00 95.62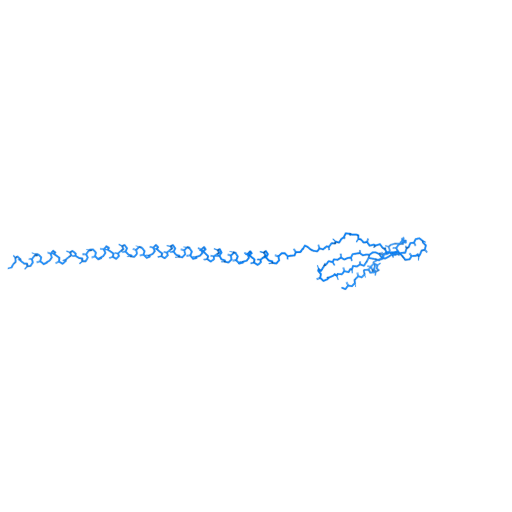 81 MET A CA 1
ATOM 640 C C . MET A 1 81 ? 12.390 1.437 -24.108 1.00 95.62 81 MET A C 1
ATOM 642 O O . MET A 1 81 ? 12.877 1.297 -25.230 1.00 95.62 81 MET A O 1
ATOM 646 N N . TRP A 1 82 ? 12.198 2.645 -23.574 1.00 95.31 82 TRP A N 1
ATOM 647 C CA . TRP A 1 82 ? 12.513 3.896 -24.266 1.00 95.31 82 TRP A CA 1
ATOM 648 C C . TRP A 1 82 ? 13.997 4.001 -24.632 1.00 95.31 82 TRP A C 1
ATOM 650 O O . TRP A 1 82 ? 14.346 4.341 -25.764 1.00 95.31 82 TRP A O 1
ATOM 660 N N . LYS A 1 83 ? 14.897 3.667 -23.700 1.00 94.31 83 LYS A N 1
ATOM 661 C CA . LYS A 1 83 ? 16.349 3.686 -23.914 1.00 94.31 83 LYS A CA 1
ATOM 662 C C . LYS A 1 83 ? 16.753 2.701 -25.008 1.00 94.31 83 LYS A C 1
ATOM 664 O O . LYS A 1 83 ? 17.578 3.046 -25.849 1.00 94.31 83 LYS A O 1
ATOM 669 N N . VAL A 1 84 ? 16.181 1.497 -25.031 1.00 92.50 84 VAL A N 1
ATOM 670 C CA . VAL A 1 84 ? 16.474 0.491 -26.064 1.00 92.50 84 VAL A CA 1
ATOM 671 C C . VAL A 1 84 ? 15.990 0.973 -27.431 1.00 92.50 84 VAL A C 1
ATOM 673 O O . VAL A 1 84 ? 16.770 0.975 -28.384 1.00 92.50 84 VAL A O 1
ATOM 676 N N . LEU A 1 85 ? 14.744 1.448 -27.522 1.00 89.31 85 LEU A N 1
ATOM 677 C CA . LEU A 1 85 ? 14.167 1.961 -28.769 1.00 89.31 85 LEU A CA 1
ATOM 678 C C . LEU A 1 85 ? 14.973 3.136 -29.333 1.00 89.31 85 LEU A C 1
ATOM 680 O O . LEU A 1 85 ? 15.325 3.135 -30.513 1.00 89.31 85 LEU A O 1
ATOM 684 N N . THR A 1 86 ? 15.325 4.102 -28.484 1.00 91.19 86 THR A N 1
ATOM 685 C CA . THR A 1 86 ? 16.138 5.258 -28.887 1.00 91.19 86 THR A CA 1
ATOM 686 C C . THR A 1 86 ? 17.543 4.842 -29.309 1.00 91.19 86 THR A C 1
ATOM 688 O O . THR A 1 86 ? 18.012 5.285 -30.349 1.00 91.19 86 THR A O 1
ATOM 691 N N . THR A 1 87 ? 18.186 3.915 -28.59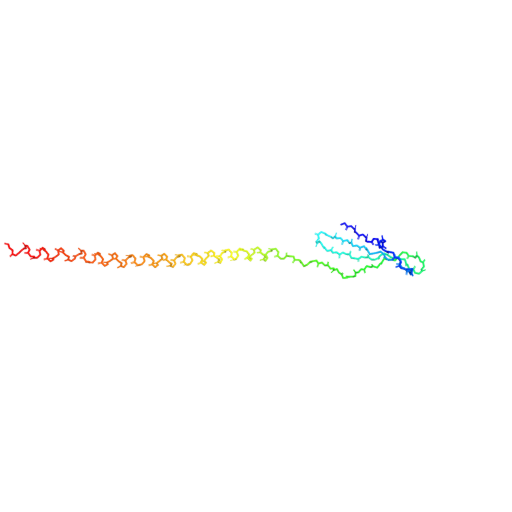3 1.00 90.19 87 THR A N 1
ATOM 692 C CA . THR A 1 87 ? 19.529 3.421 -28.952 1.00 90.19 87 THR A CA 1
ATOM 693 C C . THR A 1 87 ? 19.539 2.720 -30.316 1.00 90.19 87 THR A C 1
ATOM 695 O O . THR A 1 87 ? 20.491 2.869 -31.081 1.00 90.19 87 THR A O 1
ATOM 698 N N . ILE A 1 88 ? 18.486 1.968 -30.656 1.00 89.12 88 ILE A N 1
ATOM 699 C CA . ILE A 1 88 ? 18.368 1.320 -31.972 1.00 89.12 88 ILE A CA 1
ATOM 700 C C . ILE A 1 88 ? 18.150 2.356 -33.077 1.00 89.12 88 ILE A C 1
ATOM 702 O O . ILE A 1 88 ? 18.732 2.220 -34.155 1.00 89.12 88 ILE A O 1
ATOM 706 N N . HIS A 1 89 ? 17.320 3.371 -32.830 1.00 84.44 89 HIS A N 1
ATOM 707 C CA . HIS A 1 89 ? 17.068 4.434 -33.800 1.00 84.44 89 HIS A CA 1
ATOM 708 C C . HIS A 1 89 ? 18.358 5.190 -34.132 1.00 84.44 89 HIS A C 1
ATOM 710 O O . HIS A 1 89 ? 18.736 5.266 -35.300 1.00 84.44 89 HIS A O 1
ATOM 716 N N . ASP A 1 90 ? 19.093 5.585 -33.093 1.00 80.75 90 ASP A N 1
ATOM 717 C CA . ASP A 1 90 ? 20.382 6.265 -33.201 1.00 80.75 90 ASP A CA 1
ATOM 718 C C . ASP A 1 90 ? 21.372 5.421 -34.030 1.00 80.75 90 ASP A C 1
ATOM 720 O O . ASP A 1 90 ? 21.936 5.869 -35.027 1.00 80.75 90 ASP A O 1
ATOM 724 N N . ARG A 1 91 ? 21.498 4.120 -33.728 1.00 85.06 91 ARG A N 1
ATOM 725 C CA . ARG A 1 91 ? 22.379 3.204 -34.480 1.00 85.06 91 ARG A CA 1
ATOM 726 C C . ARG A 1 91 ? 21.963 2.999 -35.939 1.00 85.06 91 ARG A C 1
ATOM 728 O O . ARG A 1 91 ? 22.839 2.838 -36.792 1.00 85.06 91 ARG A O 1
ATOM 735 N N . ARG A 1 92 ? 20.662 2.976 -36.245 1.00 84.75 92 ARG A N 1
ATOM 736 C CA . ARG A 1 92 ? 20.163 2.830 -37.624 1.00 84.75 92 ARG A CA 1
ATOM 737 C C . ARG A 1 92 ? 20.487 4.049 -38.474 1.00 84.75 92 ARG A C 1
ATOM 739 O O . ARG A 1 92 ? 20.883 3.878 -39.627 1.00 84.75 92 ARG A O 1
ATOM 746 N N . GLU A 1 93 ? 20.343 5.247 -37.921 1.00 81.81 93 GLU A N 1
ATOM 747 C CA . GLU A 1 93 ? 20.675 6.477 -38.636 1.00 81.81 93 GLU A CA 1
ATOM 748 C C . GLU A 1 93 ? 22.183 6.603 -38.855 1.00 81.81 93 GLU A C 1
ATOM 750 O O . GLU A 1 93 ? 22.609 6.835 -39.986 1.00 81.81 93 GLU A O 1
ATOM 755 N N . TYR A 1 94 ? 23.003 6.313 -37.839 1.00 75.50 94 TYR A N 1
ATOM 756 C CA . TYR A 1 94 ? 24.465 6.304 -37.977 1.00 75.50 94 TYR A CA 1
ATOM 757 C C . TYR A 1 94 ? 24.951 5.385 -39.108 1.00 75.50 94 TYR A C 1
ATOM 759 O O . TYR A 1 94 ? 25.759 5.801 -39.941 1.00 75.50 94 TYR A O 1
ATOM 767 N N . ALA A 1 95 ? 24.420 4.160 -39.195 1.00 80.12 95 ALA A N 1
ATOM 768 C CA . ALA A 1 95 ? 24.795 3.215 -40.249 1.00 80.12 95 ALA A CA 1
ATOM 769 C C . ALA A 1 95 ? 24.371 3.675 -41.657 1.00 80.12 95 ALA A C 1
ATOM 771 O O . ALA A 1 95 ? 24.970 3.264 -42.654 1.00 80.12 95 ALA A O 1
ATOM 772 N N . ARG A 1 96 ? 23.331 4.509 -41.761 1.00 77.06 96 ARG A N 1
ATOM 773 C CA . ARG A 1 96 ? 22.890 5.105 -43.026 1.00 77.06 96 ARG A CA 1
ATOM 774 C C . ARG A 1 96 ? 23.782 6.283 -43.419 1.00 77.06 96 ARG A C 1
ATOM 776 O O . ARG A 1 96 ? 24.251 6.320 -44.554 1.00 77.06 96 ARG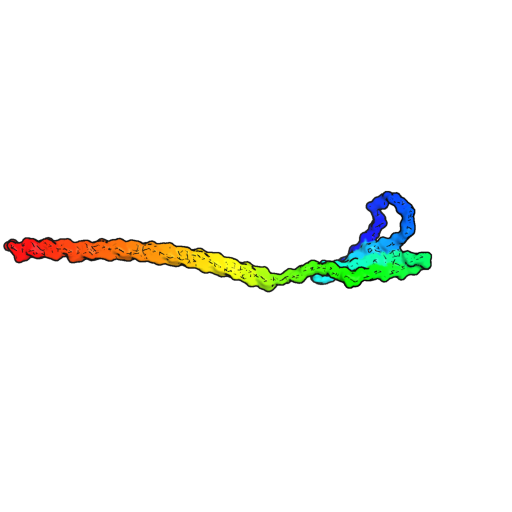 A O 1
ATOM 783 N N . PHE A 1 97 ? 24.105 7.160 -42.469 1.00 71.75 97 PHE A N 1
ATOM 784 C CA . PHE A 1 97 ? 25.017 8.285 -42.687 1.00 71.75 97 PHE A CA 1
ATOM 785 C C . PHE A 1 97 ? 26.422 7.840 -43.104 1.00 71.75 97 PHE A C 1
ATOM 787 O O . PHE A 1 97 ? 27.025 8.460 -43.977 1.00 71.75 97 PHE A O 1
ATOM 794 N N . GLU A 1 98 ? 26.959 6.757 -42.536 1.00 71.06 98 GLU A N 1
ATOM 795 C CA . GLU A 1 98 ? 28.268 6.241 -42.954 1.00 71.06 98 GLU A CA 1
ATOM 796 C C . GLU A 1 98 ? 28.268 5.754 -44.404 1.00 71.06 98 GLU A C 1
ATOM 798 O O . GLU A 1 98 ? 29.187 6.080 -45.151 1.00 71.06 98 GLU A O 1
ATOM 803 N N . LYS A 1 99 ? 27.223 5.049 -44.847 1.00 69.75 99 LYS A N 1
ATOM 804 C CA . LYS A 1 99 ? 27.108 4.600 -46.245 1.00 69.75 99 LYS A CA 1
ATOM 805 C C . LYS A 1 99 ? 27.056 5.778 -47.218 1.00 69.75 99 LYS A C 1
ATOM 807 O O . LYS A 1 99 ? 27.726 5.743 -48.247 1.00 69.75 99 LYS A O 1
ATOM 812 N N . GLU A 1 100 ? 26.329 6.837 -46.871 1.00 71.75 100 GLU A N 1
ATOM 813 C CA . GLU A 1 100 ? 26.243 8.052 -47.689 1.00 71.75 100 GLU A CA 1
ATOM 814 C C . GLU A 1 100 ? 27.571 8.837 -47.703 1.00 71.75 100 GLU A C 1
ATOM 816 O O . GLU A 1 100 ? 28.033 9.250 -48.767 1.00 71.75 100 GLU A O 1
ATOM 821 N N . ARG A 1 101 ? 28.269 8.956 -46.562 1.00 71.69 101 ARG A N 1
ATOM 822 C CA . ARG A 1 101 ? 29.610 9.577 -46.487 1.00 71.69 101 ARG A CA 1
ATOM 823 C C . ARG A 1 101 ? 30.680 8.792 -47.244 1.00 71.69 101 ARG A C 1
ATOM 825 O O . ARG A 1 101 ? 31.616 9.398 -47.764 1.00 71.69 101 ARG A O 1
ATOM 832 N N . MET A 1 102 ? 30.577 7.464 -47.274 1.00 63.00 102 MET A N 1
ATOM 833 C CA . MET A 1 102 ? 31.507 6.617 -48.015 1.00 63.00 102 MET A CA 1
ATOM 834 C C . MET A 1 102 ? 31.325 6.803 -49.519 1.00 63.00 102 MET A C 1
ATOM 836 O O . MET A 1 102 ? 32.317 7.028 -50.195 1.00 63.00 102 MET A O 1
ATOM 840 N N . MET A 1 103 ? 30.094 6.832 -50.035 1.00 62.00 103 MET A N 1
ATOM 841 C CA . MET A 1 103 ? 29.852 7.075 -51.466 1.00 62.00 103 MET A CA 1
ATOM 842 C C . MET A 1 103 ? 30.258 8.494 -51.904 1.00 62.00 103 MET A C 1
ATOM 844 O O . MET A 1 103 ? 30.869 8.654 -52.955 1.00 62.00 103 MET A O 1
ATOM 848 N N . ALA A 1 104 ? 30.064 9.510 -51.056 1.00 62.16 104 ALA A N 1
ATOM 849 C CA . ALA A 1 104 ? 30.462 10.888 -51.364 1.00 62.16 104 ALA A CA 1
ATOM 850 C C . ALA A 1 104 ? 31.989 11.117 -51.452 1.00 62.16 104 ALA A C 1
ATOM 852 O O . ALA A 1 104 ? 32.428 12.111 -52.028 1.00 62.16 104 ALA A O 1
ATOM 853 N N . LYS A 1 105 ? 32.820 10.226 -50.888 1.00 59.19 105 LYS A N 1
ATOM 854 C CA . LYS A 1 105 ? 34.289 10.347 -50.949 1.00 59.19 105 LYS A CA 1
ATOM 855 C C . LYS A 1 105 ? 34.918 9.789 -52.229 1.00 59.19 105 LYS A C 1
ATOM 857 O O . LYS A 1 105 ? 36.068 10.126 -52.492 1.00 59.19 105 LYS A O 1
ATOM 862 N N . TRP A 1 106 ? 34.216 8.961 -53.006 1.00 58.59 106 TRP A N 1
ATOM 863 C CA . TRP A 1 106 ? 34.817 8.268 -54.157 1.00 58.59 106 TRP A CA 1
ATOM 864 C C . TRP A 1 106 ? 34.461 8.869 -55.525 1.00 58.59 106 TRP A C 1
ATOM 866 O O . TRP A 1 106 ? 35.212 8.653 -56.471 1.00 58.59 106 TRP A O 1
ATOM 876 N N . ASP A 1 107 ? 33.424 9.704 -55.643 1.00 57.72 107 ASP A N 1
ATOM 877 C CA . ASP A 1 107 ? 33.061 10.312 -56.940 1.00 57.72 107 ASP A CA 1
ATOM 878 C C . ASP A 1 107 ? 33.961 11.486 -57.376 1.00 57.72 107 ASP A C 1
ATOM 880 O O . ASP A 1 107 ? 33.978 11.871 -58.549 1.00 57.72 107 ASP A O 1
ATOM 884 N N . THR A 1 108 ? 34.777 12.037 -56.473 1.00 60.66 108 THR A N 1
ATOM 885 C CA . THR A 1 108 ? 35.719 13.124 -56.801 1.00 60.66 108 THR A CA 1
ATOM 886 C C . THR A 1 108 ? 37.075 12.629 -57.301 1.00 60.66 108 THR A C 1
ATOM 888 O O . THR A 1 108 ? 37.812 13.393 -57.917 1.00 60.66 108 THR A O 1
ATOM 891 N N . VAL A 1 109 ? 37.421 11.354 -57.095 1.00 59.88 109 VAL A N 1
ATOM 892 C CA . VAL A 1 109 ? 38.720 10.806 -57.532 1.00 59.88 109 VAL A CA 1
ATOM 893 C C . VAL A 1 109 ? 38.646 10.311 -58.982 1.00 59.88 109 VAL A C 1
ATOM 895 O O . VAL A 1 109 ? 39.584 10.498 -59.757 1.00 59.88 109 VAL A O 1
ATOM 898 N N . SER A 1 110 ? 37.498 9.765 -59.387 1.00 56.25 110 SER A N 1
ATOM 899 C CA . SER A 1 110 ? 37.244 9.254 -60.743 1.00 56.25 110 SER A CA 1
ATOM 900 C C . SER A 1 110 ? 37.159 10.359 -61.801 1.00 56.25 110 SER A C 1
ATOM 902 O O . SER A 1 110 ? 37.505 10.140 -62.959 1.00 56.25 110 SER A O 1
ATOM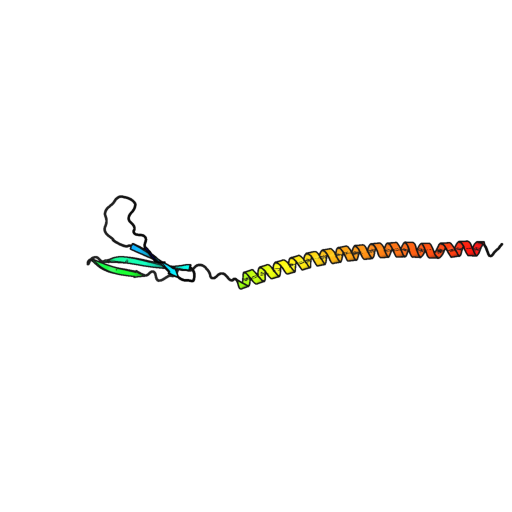 904 N N . THR A 1 111 ? 36.706 11.555 -61.416 1.00 54.34 111 THR A N 1
ATOM 905 C CA . THR A 1 111 ? 36.504 12.693 -62.329 1.00 54.34 111 THR A CA 1
ATOM 906 C C . THR A 1 111 ? 37.745 13.580 -62.455 1.00 54.34 111 THR A C 1
ATOM 908 O O . THR A 1 111 ? 38.011 14.105 -63.534 1.00 54.34 111 THR A O 1
ATOM 911 N N . VAL A 1 112 ? 38.576 13.677 -61.410 1.00 55.44 112 VAL A N 1
ATOM 912 C CA . VAL A 1 112 ? 39.851 14.420 -61.467 1.00 55.44 112 VAL A CA 1
ATOM 913 C C . VAL A 1 112 ? 40.942 13.626 -62.202 1.00 55.44 112 VAL A C 1
ATOM 915 O O . VAL A 1 112 ? 41.766 14.227 -62.888 1.00 55.44 112 VAL A O 1
ATOM 918 N N . SER A 1 113 ? 40.916 12.284 -62.167 1.00 51.19 113 SER A N 1
ATOM 919 C CA . SER A 1 113 ? 41.866 11.472 -62.949 1.00 51.19 113 SER A CA 1
ATOM 920 C C . SER A 1 113 ? 41.609 11.515 -64.461 1.00 51.19 113 SER A C 1
ATOM 922 O O . SER A 1 113 ? 42.541 11.295 -65.228 1.00 51.19 113 SER A O 1
ATOM 924 N N . ALA A 1 114 ? 40.382 11.809 -64.905 1.00 55.22 114 ALA A N 1
ATOM 925 C CA . ALA A 1 114 ? 40.060 11.923 -66.330 1.00 55.22 114 ALA A CA 1
ATOM 926 C C . ALA A 1 114 ? 40.428 13.298 -66.923 1.00 55.22 114 ALA A C 1
ATOM 928 O O . ALA A 1 114 ? 40.672 13.397 -68.120 1.00 55.22 114 ALA A O 1
ATOM 929 N N . SER A 1 115 ? 40.510 14.351 -66.099 1.00 56.09 115 SER A N 1
ATOM 930 C CA . SER A 1 115 ? 40.831 15.711 -66.562 1.00 56.09 115 SER A CA 1
ATOM 931 C C . SER A 1 115 ? 42.326 16.057 -66.525 1.00 56.09 115 SER A C 1
ATOM 933 O O . SER A 1 115 ? 42.696 17.111 -67.023 1.00 56.09 115 SER A O 1
ATOM 935 N N . CYS A 1 116 ? 43.183 15.206 -65.950 1.00 55.34 116 CYS A N 1
ATOM 936 C CA . CYS A 1 116 ? 44.641 15.410 -65.909 1.00 55.34 116 CYS A CA 1
ATOM 937 C C . CYS A 1 116 ? 45.389 14.637 -67.023 1.00 55.34 116 CYS A C 1
ATOM 939 O O . CYS A 1 116 ? 46.607 14.482 -66.971 1.00 55.34 116 CYS A O 1
ATOM 941 N N . MET A 1 117 ? 44.655 14.109 -68.011 1.00 55.22 117 MET A N 1
ATOM 942 C CA . MET A 1 117 ? 45.180 13.362 -69.168 1.00 55.22 117 MET A CA 1
ATOM 943 C C . MET A 1 117 ? 44.699 13.927 -70.521 1.00 55.22 117 MET A C 1
ATOM 945 O O . MET A 1 117 ? 44.766 13.236 -71.537 1.00 55.22 117 MET A O 1
ATOM 949 N N . LEU A 1 118 ? 44.230 15.179 -70.520 1.00 47.94 118 LEU A N 1
ATOM 950 C CA . LEU A 1 118 ? 43.965 16.038 -71.682 1.00 47.94 118 LEU A CA 1
ATOM 951 C C . LEU A 1 118 ? 44.714 17.356 -71.477 1.00 47.94 118 LEU A C 1
ATOM 953 O O . LEU A 1 118 ? 45.285 17.852 -72.471 1.00 47.94 118 LEU A O 1
#

Sequence (118 aa):
MLYCDGGDEEEYDVEEEGERLCTFFDENDCRFKFVYGYDEFKEPVVRVQEVLECPPELDLLGIILGVIGAIVAVGLALLFMWKVLTTIHDRREYARFEKERMMAKWDTVSTVSASCML

pLDDT: mean 75.66, std 14.89, range [36.72, 98.5]

Solvent-accessible surface area (backbone atoms only — not comparable to full-atom values): 7173 Å² total; per-residue (Å²): 98,81,49,64,55,72,93,76,89,82,82,90,79,94,73,95,72,69,65,34,50,31,39,35,48,53,99,75,64,29,45,45,52,36,36,42,29,53,47,100,83,69,45,83,43,75,50,70,61,88,75,75,60,56,69,79,84,75,62,61,69,60,53,53,51,50,53,53,50,50,54,52,52,52,51,50,53,52,50,50,53,49,52,52,54,52,54,52,52,54,53,54,50,51,60,48,52,51,56,55,56,55,57,69,66,53,65,64,58,66,55,54,63,63,65,78,78,118

Secondary structure (DSSP, 8-state):
-EEEE---SS---------EEEEEE-TT--EEEEEEEE-TTS-EEEEE-SS-BPPPP--HHHHHHHHHHHHHHHHHHHHHHHHHHHHHHHHHHHHHHHHHHHHHTTHHHHHHHHHT--

Foldseek 3Di:
DKDKPQPPDDDDDDDDKRKIWIWDQDPQRKIWIKIWTADPVRHIDIGGDPDIDGDDDDPPVVVVVVVVVVVVVVVVVVVVVVVVVVVVVVVVVVVVVVVVVVVVVPPVVVVVVVVVVD